Protein AF-A0A376L4R7-F1 (afdb_monomer_lite)

pLDDT: mean 79.39, std 7.74, range [54.0, 88.62]

Structure (mmCIF, N/CA/C/O backbone):
data_AF-A0A376L4R7-F1
#
_entry.id   AF-A0A376L4R7-F1
#
loop_
_atom_site.group_PDB
_atom_site.id
_atom_site.type_symbol
_atom_site.label_atom_id
_atom_site.label_alt_id
_atom_site.label_comp_id
_atom_site.label_asym_id
_atom_site.label_entity_id
_atom_site.label_seq_id
_atom_site.pdbx_PDB_ins_code
_atom_site.Cartn_x
_atom_site.Cartn_y
_atom_site.Cartn_z
_atom_site.occupancy
_atom_site.B_iso_or_equiv
_atom_site.auth_seq_id
_atom_site.auth_comp_id
_atom_site.auth_asym_id
_atom_site.auth_atom_id
_atom_site.pdbx_PDB_model_num
ATOM 1 N N . MET A 1 1 ? 14.533 -4.793 -9.061 1.00 70.38 1 MET A N 1
ATOM 2 C CA . MET A 1 1 ? 13.129 -4.661 -8.621 1.00 70.38 1 MET A CA 1
ATOM 3 C C . MET A 1 1 ? 12.998 -4.745 -7.104 1.00 70.38 1 MET A C 1
ATOM 5 O O . MET A 1 1 ? 12.594 -3.757 -6.516 1.00 70.38 1 MET A O 1
ATOM 9 N N . LEU A 1 2 ? 13.364 -5.858 -6.447 1.00 77.31 2 LEU A N 1
ATOM 10 C CA . LEU A 1 2 ? 13.233 -5.972 -4.982 1.00 77.31 2 LEU A CA 1
ATOM 11 C C . LEU A 1 2 ? 13.997 -4.873 -4.226 1.00 77.31 2 LEU A C 1
ATOM 13 O O . LEU A 1 2 ? 13.408 -4.188 -3.401 1.00 77.31 2 LEU A O 1
ATOM 17 N N . ALA A 1 3 ? 15.265 -4.628 -4.573 1.00 79.19 3 ALA A N 1
ATOM 18 C CA . ALA A 1 3 ? 16.062 -3.559 -3.960 1.00 79.19 3 ALA A CA 1
ATOM 19 C C . ALA A 1 3 ? 15.399 -2.173 -4.082 1.00 79.19 3 ALA A C 1
ATOM 21 O O . ALA A 1 3 ? 15.409 -1.390 -3.139 1.00 79.19 3 ALA A O 1
ATOM 22 N N . THR A 1 4 ? 14.765 -1.898 -5.221 1.00 76.50 4 THR A N 1
ATOM 23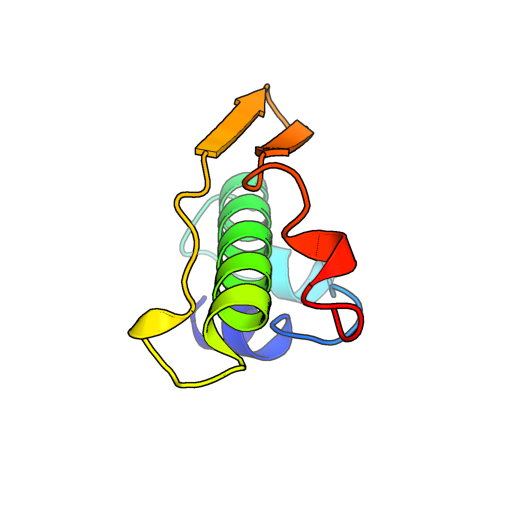 C CA . THR A 1 4 ? 14.069 -0.639 -5.499 1.00 76.50 4 THR A CA 1
ATOM 24 C C . THR A 1 4 ? 12.763 -0.494 -4.723 1.00 76.50 4 THR A C 1
ATOM 26 O O . THR A 1 4 ? 12.427 0.604 -4.288 1.00 76.50 4 THR A O 1
ATOM 29 N N . LEU A 1 5 ? 12.050 -1.597 -4.491 1.00 76.12 5 LEU A N 1
ATOM 30 C CA . LEU A 1 5 ? 10.869 -1.619 -3.627 1.00 76.12 5 LEU A CA 1
ATOM 31 C C . LEU A 1 5 ? 11.244 -1.412 -2.152 1.00 76.12 5 LEU A C 1
ATOM 33 O O . LEU A 1 5 ? 10.590 -0.628 -1.470 1.00 76.12 5 LEU A O 1
ATOM 37 N N . LEU A 1 6 ? 12.325 -2.045 -1.676 1.00 80.06 6 LEU A N 1
ATOM 38 C CA . LEU A 1 6 ? 12.842 -1.816 -0.321 1.00 80.06 6 LEU A CA 1
ATOM 39 C C . LEU A 1 6 ? 13.353 -0.382 -0.131 1.00 80.06 6 LEU A C 1
ATOM 41 O O . LEU A 1 6 ? 13.167 0.193 0.938 1.00 80.06 6 LEU A O 1
ATOM 45 N N . LEU A 1 7 ? 13.972 0.217 -1.152 1.00 81.94 7 LEU A N 1
ATOM 46 C CA . LEU A 1 7 ? 14.413 1.614 -1.096 1.00 81.94 7 LEU A CA 1
ATOM 47 C C . LEU A 1 7 ? 13.228 2.574 -0.889 1.00 81.94 7 LEU A C 1
ATOM 49 O O . LEU A 1 7 ? 13.325 3.532 -0.127 1.00 81.94 7 LEU A O 1
ATOM 53 N N . ASN A 1 8 ? 12.088 2.277 -1.517 1.00 80.88 8 ASN A N 1
ATOM 54 C CA . ASN A 1 8 ? 10.895 3.126 -1.531 1.00 80.88 8 ASN A CA 1
ATOM 55 C C . ASN A 1 8 ? 9.840 2.749 -0.473 1.00 80.88 8 ASN A C 1
ATOM 57 O O . ASN A 1 8 ? 8.676 3.149 -0.567 1.00 80.88 8 ASN A O 1
ATOM 61 N N . GLN A 1 9 ? 10.228 1.996 0.558 1.00 81.44 9 GLN A N 1
ATOM 62 C CA . GLN A 1 9 ? 9.291 1.398 1.513 1.00 81.44 9 GLN A CA 1
ATOM 63 C C . GLN A 1 9 ? 8.706 2.363 2.566 1.00 81.44 9 GLN A C 1
ATOM 65 O O . GLN A 1 9 ? 7.651 2.076 3.125 1.00 81.44 9 GLN A O 1
ATOM 70 N N . THR A 1 10 ? 9.351 3.500 2.850 1.00 72.56 10 THR A N 1
ATOM 71 C CA . THR A 1 10 ? 8.915 4.441 3.913 1.00 72.56 10 THR A CA 1
ATOM 72 C C . THR A 1 10 ? 9.136 5.917 3.567 1.00 72.56 10 THR A C 1
ATOM 74 O O . THR A 1 10 ? 8.237 6.732 3.763 1.00 72.56 10 THR A O 1
ATOM 77 N N . ASN A 1 11 ? 10.279 6.266 2.977 1.00 80.62 11 ASN A N 1
ATOM 78 C CA . ASN A 1 11 ? 10.658 7.638 2.595 1.00 80.62 11 ASN A CA 1
ATOM 79 C C . ASN A 1 11 ? 9.872 8.167 1.373 1.00 80.62 11 ASN A C 1
ATOM 81 O O . ASN A 1 11 ? 9.111 7.393 0.784 1.00 80.62 11 ASN A O 1
ATOM 85 N N . PRO A 1 12 ? 10.001 9.455 0.982 1.00 81.25 12 PRO A N 1
ATOM 86 C CA . PRO A 1 12 ? 9.399 9.963 -0.251 1.00 81.25 12 PRO A CA 1
ATOM 87 C C . PRO A 1 12 ? 9.706 9.046 -1.436 1.00 81.25 12 PRO A C 1
ATOM 89 O O . PRO A 1 12 ? 10.828 8.560 -1.568 1.00 81.25 12 PRO A O 1
ATOM 92 N N . VAL A 1 13 ? 8.692 8.777 -2.258 1.00 82.81 13 VAL A N 1
ATOM 93 C CA . VAL A 1 13 ? 8.827 7.849 -3.383 1.00 82.81 13 VAL A CA 1
ATOM 94 C C . VAL A 1 13 ? 9.731 8.475 -4.438 1.00 82.81 13 VAL A C 1
ATOM 96 O O . VAL A 1 13 ? 9.418 9.528 -4.990 1.00 82.81 13 VAL A O 1
ATOM 99 N N . ASP A 1 14 ? 10.832 7.802 -4.738 1.00 85.62 14 ASP A N 1
ATOM 100 C CA . ASP A 1 14 ? 11.695 8.106 -5.864 1.00 85.62 14 ASP A CA 1
ATOM 101 C C . ASP A 1 14 ? 11.219 7.327 -7.097 1.00 85.62 14 ASP A C 1
ATOM 103 O O . ASP A 1 14 ? 11.534 6.151 -7.301 1.00 85.62 14 ASP A O 1
ATOM 107 N N . LEU A 1 15 ? 10.437 8.010 -7.934 1.00 81.44 15 LEU A N 1
ATOM 108 C CA . LEU A 1 15 ? 9.926 7.465 -9.192 1.00 81.44 15 LEU A CA 1
ATOM 109 C C . LEU A 1 15 ? 11.053 7.124 -10.177 1.00 81.44 15 LEU A C 1
ATOM 111 O O . LEU A 1 15 ? 10.910 6.188 -10.961 1.00 81.44 15 LEU A O 1
ATOM 115 N N . SER A 1 16 ? 12.190 7.826 -10.110 1.00 83.88 16 SER A N 1
ATOM 116 C CA . SER A 1 16 ? 13.305 7.620 -11.039 1.00 83.88 16 SER A CA 1
ATOM 117 C C . SER A 1 16 ? 13.932 6.248 -10.829 1.00 83.88 16 SER A C 1
ATOM 119 O O . SER A 1 16 ? 14.099 5.493 -11.788 1.00 83.88 16 SER A O 1
ATOM 121 N N . SER A 1 17 ? 14.217 5.872 -9.577 1.00 81.25 17 SER A N 1
ATOM 122 C CA . SER A 1 17 ? 14.703 4.522 -9.276 1.00 81.25 17 SER A CA 1
ATOM 123 C C . SER A 1 17 ? 13.654 3.459 -9.611 1.00 81.25 17 SER A C 1
ATOM 125 O O . SER A 1 17 ? 13.993 2.409 -10.159 1.00 81.25 17 SER A O 1
ATOM 127 N N . LEU A 1 18 ? 12.369 3.734 -9.369 1.00 79.12 18 LEU A N 1
ATOM 128 C CA . LEU A 1 18 ? 11.274 2.813 -9.680 1.00 79.12 18 LEU A CA 1
ATOM 129 C C . LEU A 1 18 ? 11.105 2.539 -11.183 1.00 79.12 18 LEU A C 1
ATOM 131 O O . LEU A 1 18 ? 10.727 1.432 -11.560 1.00 79.12 18 LEU A O 1
ATOM 135 N N . HIS A 1 19 ? 11.389 3.523 -12.036 1.00 81.75 19 HIS A N 1
ATOM 136 C CA . HIS A 1 19 ? 11.312 3.395 -13.496 1.00 81.75 19 HIS A CA 1
ATOM 137 C C . HIS A 1 19 ? 12.574 2.777 -14.112 1.00 81.75 19 HIS A C 1
ATOM 139 O O . HIS A 1 19 ? 12.508 2.244 -15.214 1.00 81.75 19 HIS A O 1
ATOM 145 N N . GLN A 1 20 ? 13.706 2.780 -13.401 1.00 81.69 20 GLN A N 1
ATOM 146 C CA . GLN A 1 20 ? 14.969 2.178 -13.860 1.00 81.69 20 GLN A CA 1
ATOM 147 C C . GLN A 1 20 ? 15.005 0.642 -13.796 1.00 81.69 20 GLN A C 1
ATOM 149 O O . GLN A 1 20 ? 15.956 0.024 -14.277 1.00 81.69 20 GLN A O 1
ATOM 154 N N . GLN A 1 21 ? 14.012 -0.006 -13.183 1.00 77.81 21 GLN A N 1
ATOM 155 C CA . GLN A 1 21 ? 13.942 -1.468 -13.148 1.00 77.81 21 GLN A CA 1
ATOM 156 C C . GLN A 1 21 ? 13.218 -2.019 -14.392 1.00 77.81 21 GLN A C 1
ATOM 158 O O . GLN A 1 21 ? 12.197 -1.484 -14.804 1.00 77.81 21 GLN A O 1
ATOM 163 N N . ASN A 1 22 ? 13.706 -3.137 -14.940 1.00 82.88 22 ASN A N 1
ATOM 164 C CA . ASN A 1 22 ? 13.176 -3.753 -16.170 1.00 82.88 22 ASN A CA 1
ATOM 165 C C . ASN A 1 22 ? 12.352 -5.036 -15.930 1.00 82.88 22 ASN A C 1
ATOM 167 O O . ASN A 1 22 ? 12.082 -5.776 -16.870 1.00 82.88 22 ASN A O 1
ATOM 171 N N . ALA A 1 23 ? 11.996 -5.357 -14.683 1.00 81.94 23 ALA A N 1
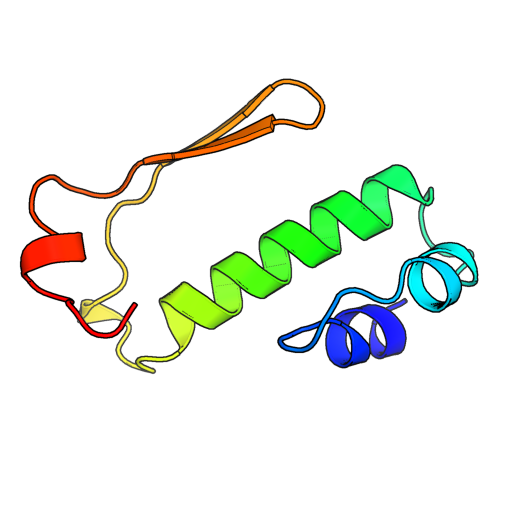ATOM 172 C CA . ALA A 1 23 ? 11.290 -6.600 -14.346 1.00 81.94 23 ALA A CA 1
ATOM 173 C C . ALA A 1 23 ? 9.768 -6.503 -14.536 1.00 81.94 23 ALA A C 1
ATOM 175 O O . ALA A 1 23 ? 9.124 -7.504 -14.834 1.00 81.94 23 ALA A O 1
ATOM 176 N N . VAL A 1 24 ? 9.187 -5.313 -14.359 1.00 85.62 24 VAL A N 1
ATOM 177 C CA . VAL A 1 24 ? 7.752 -5.045 -14.561 1.00 85.62 24 VAL A CA 1
ATOM 178 C C . VAL A 1 24 ? 7.542 -3.674 -15.213 1.00 85.62 24 VAL A C 1
ATOM 180 O O . VAL A 1 24 ? 8.429 -2.826 -15.114 1.00 85.62 24 VAL A O 1
ATOM 183 N N . PRO A 1 25 ? 6.386 -3.398 -15.841 1.00 86.25 25 PRO A N 1
ATOM 184 C CA . PRO A 1 25 ? 6.073 -2.057 -16.327 1.00 86.25 25 PRO A CA 1
ATOM 185 C C . PRO A 1 25 ? 6.131 -1.007 -15.197 1.00 86.25 25 PRO A C 1
ATOM 187 O O . PRO A 1 25 ? 5.719 -1.322 -14.075 1.00 86.25 25 PRO A O 1
ATOM 190 N N . PRO A 1 26 ? 6.550 0.245 -15.469 1.00 82.81 26 PRO A N 1
ATOM 191 C CA . PRO A 1 26 ? 6.645 1.313 -14.465 1.00 82.81 26 PRO A CA 1
ATOM 192 C C . PRO A 1 26 ? 5.386 1.471 -13.601 1.00 82.81 26 PRO A C 1
ATOM 194 O O . PRO A 1 26 ? 5.456 1.510 -12.375 1.00 82.81 26 PRO A O 1
ATOM 197 N N . ARG A 1 27 ? 4.213 1.425 -14.240 1.00 83.12 27 ARG A N 1
ATOM 198 C CA . ARG A 1 27 ? 2.904 1.533 -13.581 1.00 83.12 27 ARG A CA 1
ATOM 199 C C . ARG A 1 27 ? 2.635 0.393 -12.591 1.00 83.12 27 ARG A C 1
ATOM 201 O O . ARG A 1 27 ? 2.063 0.609 -11.528 1.00 83.12 27 ARG A O 1
ATOM 208 N N . VAL A 1 28 ? 3.083 -0.819 -12.921 1.00 83.56 28 VAL A N 1
ATOM 209 C CA . VAL A 1 28 ? 2.962 -1.995 -12.045 1.00 83.56 28 VAL A CA 1
ATOM 210 C C . VAL A 1 28 ? 3.935 -1.884 -10.874 1.00 83.56 28 VAL A C 1
ATOM 212 O O . VAL A 1 28 ? 3.567 -2.195 -9.744 1.00 83.56 28 VAL A O 1
ATOM 215 N N . ALA A 1 29 ? 5.157 -1.397 -11.107 1.00 84.88 29 ALA A N 1
ATOM 216 C CA . ALA A 1 29 ? 6.109 -1.153 -10.027 1.00 84.88 29 ALA A CA 1
ATOM 217 C C . ALA A 1 29 ? 5.555 -0.142 -9.010 1.00 84.88 29 ALA A C 1
ATOM 219 O O . ALA A 1 29 ? 5.648 -0.384 -7.807 1.00 84.88 29 ALA A O 1
ATOM 220 N N . GLU A 1 30 ? 4.930 0.946 -9.469 1.00 84.50 30 GLU A N 1
ATOM 221 C CA . GLU A 1 30 ? 4.299 1.947 -8.597 1.00 84.50 30 GLU A CA 1
ATOM 222 C C . GLU A 1 30 ? 3.156 1.352 -7.769 1.00 84.50 30 GLU A C 1
ATOM 224 O O . GLU A 1 30 ? 3.079 1.580 -6.559 1.00 84.50 30 GLU A O 1
ATOM 229 N N . GLN A 1 31 ? 2.296 0.542 -8.394 1.00 84.88 31 GLN A N 1
ATOM 230 C CA . GLN A 1 31 ? 1.213 -0.164 -7.705 1.00 84.88 31 GLN A CA 1
ATOM 231 C C . GLN A 1 31 ? 1.760 -1.099 -6.620 1.00 84.88 31 GLN A C 1
ATOM 233 O O . GLN A 1 31 ? 1.321 -1.031 -5.473 1.00 84.88 31 GLN A O 1
ATOM 238 N N . LEU A 1 32 ? 2.767 -1.914 -6.945 1.00 84.81 32 LEU A N 1
ATOM 239 C CA . LEU A 1 32 ? 3.413 -2.814 -5.986 1.00 84.81 32 LEU A CA 1
ATOM 240 C C . LEU A 1 32 ? 4.100 -2.051 -4.851 1.00 84.81 32 LEU A C 1
ATOM 242 O O . LEU A 1 32 ? 4.006 -2.460 -3.696 1.00 84.81 32 LEU A O 1
ATOM 246 N N . CYS A 1 33 ? 4.739 -0.920 -5.152 1.00 87.25 33 CYS A N 1
ATOM 247 C CA . CYS A 1 33 ? 5.345 -0.053 -4.148 1.00 87.25 33 CYS A CA 1
ATOM 248 C C . CYS A 1 33 ? 4.289 0.500 -3.182 1.00 87.25 33 CYS A C 1
ATOM 250 O O . CYS A 1 33 ? 4.473 0.448 -1.968 1.00 87.25 33 CYS A O 1
ATOM 252 N N . ARG A 1 34 ? 3.145 0.973 -3.690 1.00 87.06 34 ARG A N 1
ATOM 253 C CA . ARG A 1 34 ? 2.038 1.458 -2.850 1.00 87.06 34 ARG A CA 1
ATOM 254 C C . ARG A 1 34 ? 1.471 0.357 -1.957 1.00 87.06 34 ARG A C 1
ATOM 256 O O . ARG A 1 34 ? 1.283 0.597 -0.768 1.00 87.06 34 ARG A O 1
ATOM 263 N N . LEU A 1 35 ? 1.256 -0.842 -2.501 1.00 86.50 35 LEU A N 1
ATOM 264 C CA . LEU A 1 35 ? 0.795 -2.001 -1.730 1.00 86.50 35 LEU A CA 1
ATOM 265 C C . LEU A 1 35 ? 1.793 -2.391 -0.636 1.00 86.50 35 LEU A C 1
ATOM 267 O O . LEU A 1 35 ? 1.389 -2.595 0.504 1.00 86.50 35 LEU A O 1
ATOM 271 N N . LEU A 1 36 ? 3.089 -2.438 -0.959 1.00 86.06 36 LEU A N 1
ATOM 272 C CA . LEU A 1 36 ? 4.144 -2.757 0.002 1.00 86.06 36 LEU A CA 1
ATOM 273 C C . LEU A 1 36 ? 4.185 -1.744 1.149 1.00 86.06 36 LEU A C 1
ATOM 275 O O . LEU A 1 36 ? 4.229 -2.136 2.311 1.00 86.06 36 LEU A O 1
ATOM 279 N N . ARG A 1 37 ? 4.131 -0.445 0.838 1.00 87.75 37 ARG A N 1
ATOM 280 C CA . ARG A 1 37 ? 4.115 0.620 1.851 1.00 87.75 37 ARG A CA 1
ATOM 281 C C . ARG A 1 37 ? 2.911 0.495 2.780 1.00 87.75 37 ARG A C 1
ATOM 283 O O . ARG A 1 37 ? 3.075 0.565 3.993 1.00 87.75 37 ARG A O 1
ATOM 290 N N . LEU A 1 38 ? 1.718 0.273 2.221 1.00 84.38 38 LEU A N 1
ATOM 291 C CA . LEU A 1 38 ? 0.504 0.048 3.010 1.00 84.38 38 LEU A CA 1
ATOM 292 C C . LEU A 1 38 ? 0.661 -1.189 3.902 1.00 84.38 38 LEU A C 1
ATOM 294 O O . LEU A 1 38 ? 0.445 -1.098 5.106 1.00 84.38 38 LEU A O 1
ATOM 298 N N . ALA A 1 39 ? 1.113 -2.314 3.345 1.00 83.38 39 ALA A N 1
ATOM 299 C CA . ALA A 1 39 ? 1.338 -3.542 4.101 1.00 83.38 39 ALA A CA 1
ATOM 300 C C . ALA A 1 39 ? 2.320 -3.335 5.265 1.00 83.38 39 ALA A C 1
ATOM 302 O O . ALA A 1 39 ? 2.054 -3.799 6.369 1.00 83.38 39 ALA A O 1
ATOM 303 N N . ILE A 1 40 ? 3.411 -2.591 5.058 1.00 83.44 40 ILE A N 1
ATOM 304 C CA . ILE A 1 40 ? 4.379 -2.262 6.115 1.00 83.44 40 ILE A CA 1
ATOM 305 C C . ILE A 1 40 ? 3.743 -1.394 7.202 1.00 83.44 40 ILE A C 1
ATOM 307 O O . ILE A 1 40 ? 3.968 -1.657 8.380 1.00 83.44 40 ILE A O 1
ATOM 311 N N . ILE A 1 41 ? 2.939 -0.390 6.838 1.00 82.12 41 ILE A N 1
ATOM 312 C CA . ILE A 1 41 ? 2.245 0.469 7.810 1.00 82.12 41 ILE A CA 1
ATOM 313 C C . ILE A 1 41 ? 1.318 -0.373 8.695 1.00 82.12 41 ILE A C 1
ATOM 315 O O . ILE A 1 41 ? 1.398 -0.276 9.921 1.00 82.12 41 ILE A O 1
ATOM 319 N N . PHE A 1 42 ? 0.506 -1.255 8.107 1.00 76.06 42 PHE A N 1
ATOM 320 C CA . PHE A 1 42 ? -0.421 -2.098 8.873 1.00 76.06 42 PHE A CA 1
ATOM 321 C C . PHE A 1 42 ? 0.282 -3.213 9.658 1.00 76.06 42 PHE A C 1
ATOM 323 O O . PHE A 1 42 ? -0.106 -3.498 10.788 1.00 76.06 42 PHE A O 1
ATOM 330 N N . ALA A 1 43 ? 1.362 -3.788 9.123 1.00 77.31 43 ALA A N 1
ATOM 331 C CA . ALA A 1 43 ? 2.153 -4.817 9.801 1.00 77.31 43 ALA A CA 1
ATOM 332 C C . ALA A 1 43 ? 3.178 -4.252 10.806 1.00 77.31 43 ALA A C 1
ATOM 334 O O . ALA A 1 43 ? 3.788 -5.010 11.564 1.00 77.31 43 ALA A O 1
ATOM 335 N N . SER A 1 44 ? 3.374 -2.928 10.855 1.00 72.00 44 SER A N 1
ATOM 336 C CA . SER A 1 44 ? 4.378 -2.271 11.708 1.00 72.00 44 SER A CA 1
ATOM 337 C C . SER A 1 44 ? 4.228 -2.608 13.195 1.00 72.00 44 SER A C 1
ATOM 339 O O . SER A 1 44 ? 5.221 -2.653 13.923 1.00 72.00 44 SER A O 1
ATOM 341 N N . ARG A 1 45 ? 3.005 -2.917 13.647 1.00 68.12 45 ARG A N 1
ATOM 342 C CA . ARG A 1 45 ? 2.719 -3.280 15.041 1.00 68.12 45 ARG A CA 1
ATOM 343 C C . ARG A 1 45 ? 3.190 -4.682 15.439 1.00 68.12 45 ARG A C 1
ATOM 345 O O . ARG A 1 45 ? 3.109 -4.989 16.628 1.00 68.12 45 ARG A O 1
ATOM 352 N N . ARG A 1 46 ? 3.675 -5.502 14.487 1.00 67.44 46 ARG A N 1
ATOM 353 C CA . ARG A 1 46 ? 4.226 -6.865 14.685 1.00 67.44 46 ARG A CA 1
ATOM 354 C C . ARG A 1 46 ? 3.387 -7.746 15.627 1.00 67.44 46 ARG A C 1
ATOM 356 O O . ARG A 1 46 ? 3.925 -8.560 16.371 1.00 67.44 46 ARG A O 1
ATOM 363 N N . ARG A 1 47 ? 2.072 -7.534 15.622 1.00 64.94 47 ARG A N 1
ATOM 364 C CA . ARG A 1 47 ? 1.072 -8.300 16.362 1.00 64.94 47 ARG A CA 1
ATOM 365 C C . ARG A 1 47 ? -0.010 -8.667 15.366 1.00 64.94 47 ARG A C 1
ATOM 367 O O . ARG A 1 47 ? -0.742 -7.782 14.925 1.00 64.94 47 ARG A O 1
ATOM 374 N N . ASP A 1 48 ? -0.060 -9.941 15.003 1.00 59.00 48 ASP A N 1
ATOM 375 C CA . ASP A 1 48 ? -1.019 -10.463 14.026 1.00 59.00 48 ASP A CA 1
ATOM 376 C C . ASP A 1 48 ? -2.470 -10.247 14.487 1.00 59.00 48 ASP A C 1
ATOM 378 O O . ASP A 1 48 ? -3.342 -9.959 13.674 1.00 59.00 48 ASP A O 1
ATOM 382 N N . ASP A 1 49 ? -2.704 -10.225 15.803 1.00 59.72 49 ASP A N 1
ATOM 383 C CA . ASP A 1 49 ? -4.006 -9.992 16.442 1.00 59.72 49 ASP A CA 1
ATOM 384 C C . ASP A 1 49 ? -4.592 -8.587 16.174 1.00 59.72 49 ASP A C 1
ATOM 386 O O . ASP A 1 49 ? -5.747 -8.318 16.499 1.00 59.72 49 ASP A O 1
ATOM 390 N N . LEU A 1 50 ? -3.784 -7.659 15.646 1.00 62.72 50 LEU A N 1
ATOM 391 C CA . LEU A 1 50 ? -4.145 -6.257 15.408 1.00 62.72 50 LEU A CA 1
ATOM 392 C C . L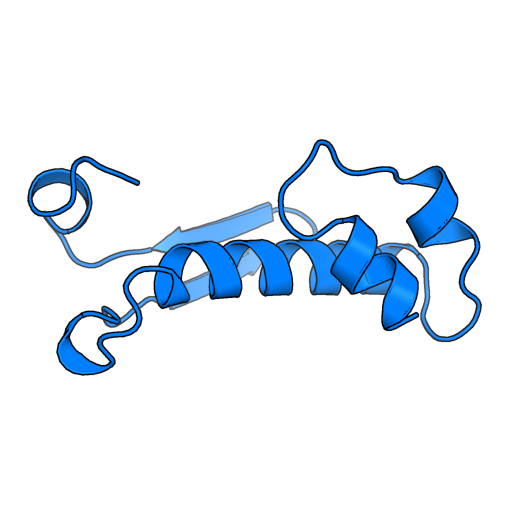EU A 1 50 ? -4.293 -5.907 13.925 1.00 62.72 50 LEU A C 1
ATOM 394 O O . LEU A 1 50 ? -4.525 -4.735 13.617 1.00 62.72 50 LEU A O 1
ATOM 398 N N . VAL A 1 51 ? -4.155 -6.874 13.013 1.00 67.19 51 VAL A N 1
ATOM 399 C CA . VAL A 1 51 ? -4.409 -6.638 11.589 1.00 67.19 51 VAL A CA 1
ATOM 400 C C . VAL A 1 51 ? -5.928 -6.612 11.386 1.00 67.19 51 VAL A C 1
ATOM 402 O O . VAL A 1 51 ? -6.574 -7.649 11.532 1.00 67.19 51 VAL A O 1
ATOM 405 N N . PRO A 1 52 ? -6.537 -5.444 11.109 1.00 72.06 52 PRO A N 1
ATOM 406 C CA . PRO A 1 52 ? -7.980 -5.374 10.933 1.00 72.06 52 PRO A CA 1
ATOM 407 C C . PRO A 1 52 ? -8.422 -6.130 9.680 1.00 72.06 52 PRO A C 1
ATOM 409 O O . PRO A 1 52 ? -7.653 -6.283 8.731 1.00 72.06 52 PRO A O 1
ATOM 412 N N . GLU A 1 53 ? -9.703 -6.493 9.613 1.00 79.81 53 GLU A N 1
ATOM 413 C CA . GLU A 1 53 ? -10.326 -6.755 8.317 1.00 79.81 53 GLU A CA 1
ATOM 414 C C . GLU A 1 53 ? -10.321 -5.459 7.498 1.00 79.81 53 GLU A C 1
ATOM 416 O O . GLU A 1 53 ? -11.091 -4.531 7.743 1.00 79.81 53 GLU A O 1
ATOM 421 N N . MET A 1 54 ? -9.399 -5.375 6.544 1.00 84.62 54 MET A N 1
ATOM 422 C CA . MET A 1 54 ? -9.284 -4.264 5.606 1.00 84.62 54 MET A CA 1
ATOM 423 C C . MET A 1 54 ? -9.768 -4.706 4.234 1.00 84.62 54 MET A C 1
ATOM 425 O O . MET A 1 54 ? -9.430 -5.789 3.759 1.00 84.62 54 MET A O 1
ATOM 429 N N . THR A 1 55 ? -10.504 -3.828 3.561 1.00 86.69 55 THR A N 1
ATOM 430 C CA . THR A 1 55 ? -10.843 -4.011 2.149 1.00 86.69 55 THR A CA 1
ATOM 431 C C . THR A 1 55 ? -10.102 -2.978 1.319 1.00 86.69 55 THR A C 1
ATOM 433 O O . THR A 1 55 ? -10.094 -1.789 1.633 1.00 86.69 55 THR A O 1
ATOM 436 N N . LEU A 1 56 ? -9.435 -3.442 0.265 1.00 86.69 56 LEU A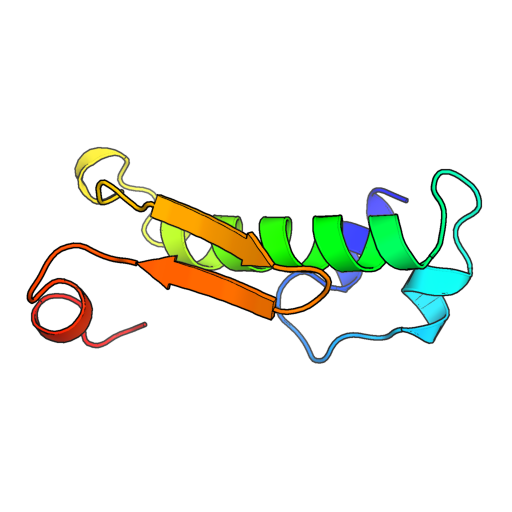 N 1
ATOM 437 C CA . LEU A 1 56 ? -8.729 -2.588 -0.678 1.00 86.69 56 LEU A CA 1
ATOM 438 C C . LEU A 1 56 ? -9.448 -2.639 -2.022 1.00 86.69 56 LEU A C 1
ATOM 440 O O . LEU A 1 56 ? -9.550 -3.697 -2.639 1.00 86.69 56 LEU A O 1
ATOM 444 N N . GLN A 1 57 ? -9.916 -1.487 -2.484 1.00 88.62 57 GLN A N 1
ATOM 445 C CA . GLN A 1 57 ? -10.506 -1.315 -3.805 1.00 88.62 57 GLN A CA 1
ATOM 446 C C . GLN A 1 57 ? -9.550 -0.512 -4.682 1.00 88.62 57 GLN A C 1
ATOM 448 O O . GLN A 1 57 ? -9.075 0.555 -4.293 1.00 88.62 57 GLN A O 1
ATOM 453 N N . ALA A 1 58 ? -9.269 -1.026 -5.875 1.00 86.00 58 ALA A N 1
ATOM 454 C CA . ALA A 1 58 ? -8.452 -0.347 -6.868 1.00 86.00 58 ALA A CA 1
ATOM 455 C C . ALA A 1 58 ? -9.339 0.145 -8.012 1.00 86.00 58 ALA A C 1
ATOM 457 O O . ALA A 1 58 ? -9.962 -0.653 -8.709 1.00 86.00 58 ALA A O 1
ATOM 458 N N . ASN A 1 59 ? -9.377 1.459 -8.221 1.00 86.50 59 ASN A N 1
ATOM 459 C CA . ASN A 1 59 ? -10.017 2.085 -9.368 1.00 86.50 59 ASN A CA 1
ATOM 460 C C . ASN A 1 59 ? -8.950 2.843 -10.167 1.00 86.50 59 ASN A C 1
ATOM 462 O O . ASN A 1 59 ? -8.618 3.987 -9.860 1.00 86.50 59 ASN A O 1
ATOM 466 N N . HIS A 1 60 ? -8.392 2.177 -11.180 1.00 83.00 60 HIS A N 1
ATOM 467 C CA . HIS A 1 60 ? -7.263 2.660 -11.980 1.00 83.00 60 HIS A CA 1
ATOM 468 C C . HIS A 1 60 ? -6.026 2.983 -11.122 1.00 83.00 60 HIS A C 1
ATOM 470 O O . HIS A 1 60 ? -5.262 2.086 -10.768 1.00 83.00 60 HIS A O 1
ATOM 476 N N . GLU A 1 61 ? -5.822 4.258 -10.791 1.00 80.88 61 GLU A N 1
ATOM 477 C CA . GLU A 1 61 ? -4.720 4.737 -9.949 1.00 80.88 61 GLU A CA 1
ATOM 478 C C . GLU A 1 61 ? -5.181 5.140 -8.546 1.00 80.88 61 GLU A C 1
ATOM 480 O O . GLU A 1 61 ? -4.360 5.382 -7.657 1.00 80.88 61 GLU A O 1
ATOM 485 N N . LEU A 1 62 ? -6.489 5.173 -8.302 1.00 82.25 62 LEU A N 1
ATOM 486 C CA . LEU A 1 62 ? -7.032 5.403 -6.977 1.00 82.25 62 LEU A CA 1
ATOM 487 C C . LEU A 1 62 ? -7.077 4.077 -6.215 1.00 82.25 62 LEU A C 1
ATOM 489 O O . LEU A 1 62 ? -7.695 3.112 -6.658 1.00 82.25 62 LEU A O 1
ATOM 493 N N . LEU A 1 63 ? -6.415 4.042 -5.061 1.00 84.00 63 LEU A N 1
ATOM 494 C CA . LEU A 1 63 ? -6.525 2.943 -4.108 1.00 84.00 63 LEU A CA 1
ATOM 495 C C . LEU A 1 63 ? -7.352 3.443 -2.930 1.00 84.00 63 LEU A C 1
ATOM 497 O O . LEU A 1 63 ? -6.929 4.359 -2.225 1.00 84.00 63 LEU A O 1
ATOM 501 N N . THR A 1 64 ? -8.517 2.842 -2.735 1.00 85.81 64 THR A N 1
ATOM 502 C CA . THR A 1 64 ? -9.394 3.105 -1.600 1.00 85.81 64 THR A CA 1
ATOM 503 C C . THR A 1 64 ? -9.229 1.968 -0.612 1.00 85.81 64 THR A C 1
ATOM 505 O O . THR A 1 64 ? -9.600 0.831 -0.891 1.00 85.81 64 THR A O 1
ATOM 508 N N . LEU A 1 65 ? -8.646 2.281 0.539 1.00 84.56 65 LEU A N 1
ATOM 509 C CA . LEU A 1 65 ? -8.542 1.355 1.651 1.00 84.56 65 LEU A CA 1
ATOM 510 C C . LEU A 1 65 ? -9.637 1.675 2.666 1.00 84.56 65 LEU A C 1
ATOM 512 O O . LEU A 1 65 ? -9.713 2.797 3.168 1.00 84.56 65 LEU A O 1
ATOM 516 N N . THR A 1 66 ? -10.460 0.686 2.982 1.00 85.56 66 THR A N 1
ATOM 517 C CA . THR A 1 66 ? -11.496 0.790 4.004 1.00 85.56 66 THR A CA 1
ATOM 518 C C . THR A 1 66 ? -11.088 -0.042 5.210 1.00 85.56 66 THR A C 1
ATOM 520 O O . THR A 1 66 ? -10.817 -1.238 5.099 1.00 85.56 66 THR A O 1
ATOM 523 N N . LEU A 1 67 ? -11.038 0.626 6.359 1.00 84.12 67 LEU A N 1
ATOM 524 C CA . LEU A 1 67 ? -10.745 0.041 7.663 1.00 84.12 67 LEU A CA 1
ATOM 525 C C . LEU A 1 67 ? -12.047 -0.132 8.460 1.00 84.12 67 LEU A C 1
ATOM 527 O O . LEU A 1 67 ? -13.023 0.573 8.180 1.00 84.12 67 LEU A O 1
ATOM 531 N N . PRO A 1 68 ? -12.069 -1.008 9.479 1.00 85.12 68 PRO A N 1
ATOM 532 C CA . PRO A 1 68 ? -13.205 -1.138 10.376 1.00 85.12 68 PRO A CA 1
ATOM 533 C C . PRO A 1 68 ? -13.538 0.191 11.050 1.00 85.12 68 PRO A C 1
ATOM 535 O O . PRO A 1 68 ? -12.660 1.009 11.355 1.00 85.12 68 PRO A O 1
ATOM 538 N N . GLN A 1 69 ? -14.825 0.403 11.306 1.00 82.56 69 GLN A N 1
ATOM 539 C CA . GLN A 1 69 ? -15.299 1.619 11.949 1.00 82.56 69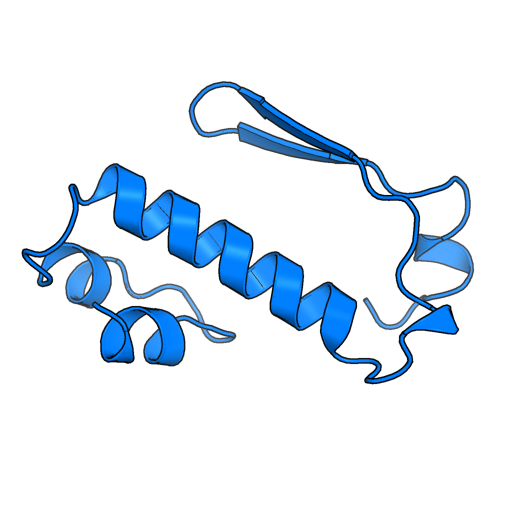 GLN A CA 1
ATOM 540 C C . GLN A 1 69 ? -14.620 1.809 13.314 1.00 82.56 69 GLN A C 1
ATOM 542 O O . GLN A 1 69 ? -14.587 0.903 14.140 1.00 82.56 69 GLN A O 1
ATOM 547 N N . GLY A 1 70 ? -14.071 3.003 13.550 1.00 81.25 70 GLY A N 1
ATOM 548 C CA . GLY A 1 70 ? -13.388 3.336 14.802 1.00 81.25 70 GLY A CA 1
ATOM 549 C C . GLY A 1 70 ? -11.948 2.826 14.916 1.00 81.25 70 GLY A C 1
ATOM 550 O O . GLY A 1 70 ? -11.287 3.167 15.894 1.00 81.25 70 GLY A O 1
ATOM 551 N N . TRP A 1 71 ? -11.416 2.097 13.925 1.00 80.31 71 TRP A N 1
ATOM 552 C CA . TRP A 1 71 ? -10.041 1.582 13.977 1.00 80.31 71 TRP A CA 1
ATOM 553 C C . TRP A 1 71 ? -9.005 2.707 14.076 1.00 80.31 71 TRP A C 1
ATOM 555 O O . TRP A 1 71 ? -8.150 2.683 14.954 1.00 80.31 71 TRP A O 1
ATOM 565 N N . LEU A 1 72 ? -9.127 3.752 13.250 1.00 76.88 72 LEU A N 1
ATOM 566 C CA . LEU A 1 72 ? -8.242 4.926 13.319 1.00 76.88 72 LEU A CA 1
ATOM 567 C C . LEU A 1 72 ? -8.348 5.661 14.665 1.00 76.88 72 LEU A C 1
ATOM 569 O O . LEU A 1 72 ? -7.360 6.183 15.169 1.00 76.88 72 LEU A O 1
ATOM 573 N N . THR A 1 73 ? -9.533 5.66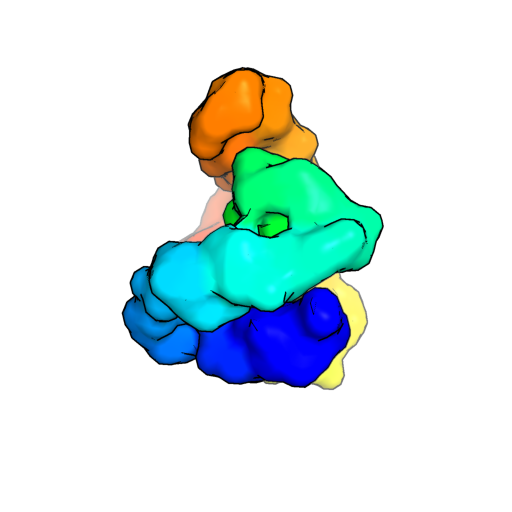6 15.279 1.00 80.00 73 THR A N 1
ATOM 574 C CA . THR A 1 73 ? -9.763 6.274 16.597 1.00 80.00 73 THR A CA 1
ATOM 575 C C . THR A 1 73 ? -9.125 5.454 17.721 1.00 80.00 73 THR A C 1
ATOM 577 O O . THR A 1 73 ? -8.572 6.019 18.659 1.00 80.00 73 THR A O 1
ATOM 580 N N . GLN A 1 74 ? -9.168 4.122 17.622 1.00 76.00 74 GLN A N 1
ATOM 581 C CA . GLN A 1 74 ? -8.537 3.187 18.563 1.00 76.00 74 GLN A CA 1
ATOM 582 C C . GLN A 1 74 ? -7.015 3.081 18.361 1.00 76.00 74 GLN A C 1
ATOM 584 O O . GLN A 1 74 ? -6.276 2.684 19.267 1.00 76.00 74 GLN A O 1
ATOM 589 N N . HIS A 1 75 ? -6.528 3.476 17.185 1.00 72.06 75 HIS A N 1
ATOM 590 C CA . HIS A 1 75 ? -5.128 3.423 16.792 1.00 72.06 75 HIS A CA 1
ATOM 591 C C . HIS A 1 75 ? -4.627 4.791 16.290 1.00 72.06 75 HIS A C 1
ATOM 593 O O . HIS A 1 75 ? -4.227 4.902 15.135 1.00 72.06 75 HIS A O 1
ATOM 599 N N . PRO A 1 76 ? -4.542 5.815 17.166 1.00 63.59 76 PRO A N 1
ATOM 600 C CA . PRO A 1 76 ? -4.214 7.199 16.789 1.00 63.59 76 PRO A CA 1
ATOM 601 C C . PRO A 1 76 ? -2.760 7.425 16.329 1.00 63.59 76 PRO A C 1
ATOM 603 O O . PRO A 1 76 ? -2.389 8.547 16.012 1.00 63.59 76 PRO A O 1
ATOM 606 N N . LEU A 1 77 ? -1.931 6.377 16.326 1.00 57.91 77 LEU A N 1
ATOM 607 C CA . LEU A 1 77 ? -0.519 6.389 15.909 1.00 57.91 77 LEU A CA 1
ATOM 608 C C . LEU A 1 77 ? -0.323 5.860 14.473 1.00 57.91 77 LEU A C 1
ATOM 610 O O . LEU A 1 77 ? 0.750 5.347 14.158 1.00 57.91 77 LEU A O 1
ATOM 614 N N . GLY A 1 78 ? -1.374 5.895 13.648 1.00 54.00 78 GLY A N 1
ATOM 615 C CA . GLY A 1 78 ? -1.251 5.696 12.199 1.00 54.00 78 GLY A CA 1
ATOM 616 C C . GLY A 1 78 ? -0.533 6.856 11.523 1.00 54.00 78 GLY A C 1
ATOM 617 O O . GLY A 1 78 ? -0.658 7.993 12.029 1.00 54.00 78 GLY A O 1
#

InterPro domains:
  IPR048950 Ppx/GppA phosphatase, C-terminal [PF21447] (1-77)

Radius of gyration: 14.17 Å; chains: 1; bounding box: 31×20×35 Å

Foldseek 3Di:
DVVQLVVLQADPRDLPSLCPDDPDHSLVSVVVSVVNNVVCVQCVVVDPVLNFPWDWDDDPPDIDIDGPPCSCVVVVPD

Secondary structure (DSSP, 8-state):
-HHHHHHTSSSSP-HHHHHS--SS-HHHHHHHHHHHHHHHHHHTT--GGG----EEEEETTEEEEEPPTTHHHH-TT-

Organism: Escherichia coli (NCBI:txid562)

Sequence (78 aa):
MLATLLLNQTNPVDLSSLHQQNAVPPRVAEQLCRLLRLAIIFASRRRDDLVPEMTLQANHELLTLTLPQGWLTQHPLG